Protein AF-A0A945IF58-F1 (afdb_monomer_lite)

Radius of gyration: 12.75 Å; chains: 1; bounding box: 32×27×36 Å

Structure (mmCIF, N/CA/C/O backbone):
data_AF-A0A945IF58-F1
#
_entry.id   AF-A0A945IF58-F1
#
loop_
_atom_site.group_PDB
_atom_site.id
_atom_site.type_symbol
_atom_site.label_atom_id
_atom_site.label_alt_id
_atom_site.label_comp_id
_atom_site.label_asym_id
_atom_site.label_entity_id
_atom_site.label_seq_id
_atom_site.pdbx_PDB_ins_code
_atom_site.Cartn_x
_atom_site.Cartn_y
_atom_site.Cartn_z
_atom_site.occupancy
_atom_site.B_iso_or_equiv
_atom_site.auth_seq_id
_atom_site.auth_comp_id
_atom_site.auth_asym_id
_atom_site.auth_atom_id
_atom_site.pdbx_PDB_model_num
ATOM 1 N N . GLY A 1 1 ? -0.967 19.659 2.657 1.00 82.50 1 GLY A N 1
ATOM 2 C CA . GLY A 1 1 ? -1.097 18.411 1.877 1.00 82.50 1 GLY A CA 1
ATOM 3 C C . GLY A 1 1 ? -2.206 17.568 2.470 1.00 82.50 1 GLY A C 1
ATOM 4 O O . GLY A 1 1 ? -2.688 17.927 3.537 1.00 82.50 1 GLY A O 1
ATOM 5 N N . ASP A 1 2 ? -2.621 16.493 1.801 1.00 91.50 2 ASP A N 1
ATOM 6 C CA . ASP A 1 2 ? -3.553 15.512 2.377 1.00 91.50 2 ASP A CA 1
ATOM 7 C C . ASP A 1 2 ? -2.770 14.535 3.275 1.00 91.50 2 ASP A C 1
ATOM 9 O O . ASP A 1 2 ? -1.924 13.816 2.746 1.00 91.50 2 ASP A O 1
ATOM 13 N N . PRO A 1 3 ? -3.017 14.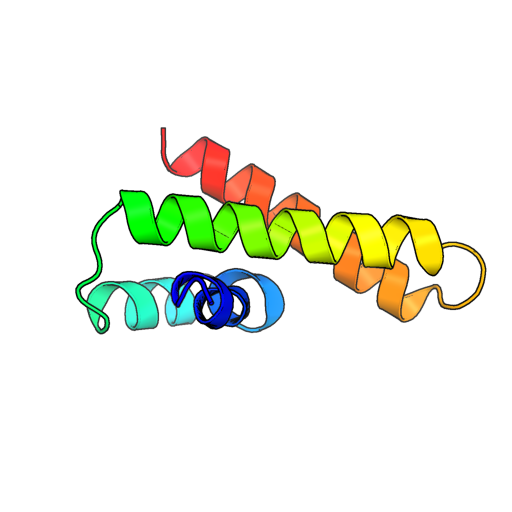490 4.598 1.00 91.94 3 PRO A N 1
ATOM 14 C CA . PRO A 1 3 ? -2.294 13.604 5.516 1.00 91.94 3 PRO A CA 1
ATOM 15 C C . PRO A 1 3 ? -2.532 12.111 5.239 1.00 91.94 3 PRO A C 1
ATOM 17 O O . PRO A 1 3 ? -1.759 11.270 5.685 1.00 91.94 3 PRO A O 1
ATOM 20 N N . ALA A 1 4 ? -3.553 11.749 4.453 1.00 96.88 4 ALA A N 1
ATOM 21 C CA . ALA A 1 4 ? -3.772 10.363 4.043 1.00 96.88 4 ALA A CA 1
ATOM 22 C C . ALA A 1 4 ? -2.613 9.785 3.207 1.00 96.88 4 ALA A C 1
ATOM 24 O O . ALA A 1 4 ? -2.505 8.566 3.074 1.00 96.88 4 ALA A O 1
ATOM 25 N N . CYS A 1 5 ? -1.737 10.624 2.638 1.00 95.81 5 CYS A N 1
ATOM 26 C CA . CYS A 1 5 ? -0.592 10.158 1.857 1.00 95.81 5 CYS A CA 1
ATOM 27 C C . CYS A 1 5 ? 0.428 9.353 2.688 1.00 95.81 5 CYS A C 1
ATOM 29 O O . CYS A 1 5 ? 1.103 8.486 2.119 1.00 95.81 5 CYS A O 1
ATOM 31 N N . ASP A 1 6 ? 0.484 9.584 4.006 1.00 95.56 6 ASP A N 1
ATOM 32 C CA . ASP A 1 6 ? 1.345 8.859 4.950 1.00 95.56 6 ASP A CA 1
ATOM 33 C C . ASP A 1 6 ? 0.870 7.414 5.174 1.00 95.56 6 ASP A C 1
ATOM 35 O O . ASP A 1 6 ? 1.647 6.549 5.577 1.00 95.56 6 ASP A O 1
ATOM 39 N N . LEU A 1 7 ? -0.382 7.095 4.815 1.00 96.88 7 LEU A N 1
ATOM 40 C CA . LEU A 1 7 ? -0.919 5.734 4.905 1.00 96.88 7 LEU A CA 1
ATOM 41 C C . LEU A 1 7 ? -0.353 4.783 3.847 1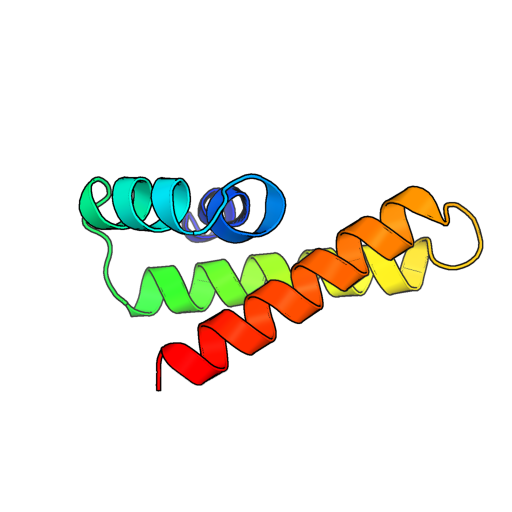.00 96.88 7 LEU A C 1
ATOM 43 O O . LEU A 1 7 ? -0.608 3.583 3.931 1.00 96.88 7 LEU A O 1
ATOM 47 N N . ALA A 1 8 ? 0.428 5.273 2.876 1.00 97.19 8 ALA A N 1
ATOM 48 C CA . ALA A 1 8 ? 0.959 4.455 1.785 1.00 97.19 8 ALA A CA 1
ATOM 49 C C . ALA A 1 8 ? 1.774 3.240 2.253 1.00 97.19 8 ALA A C 1
ATOM 51 O O . ALA A 1 8 ? 1.745 2.194 1.601 1.00 97.19 8 ALA A O 1
ATOM 52 N N . ILE A 1 9 ? 2.424 3.350 3.415 1.00 96.75 9 ILE A N 1
ATOM 53 C CA . ILE A 1 9 ? 3.173 2.260 4.054 1.00 96.75 9 ILE A CA 1
ATOM 54 C C . ILE A 1 9 ? 2.333 0.985 4.253 1.00 96.75 9 ILE A C 1
ATOM 56 O O . ILE A 1 9 ? 2.856 -0.127 4.158 1.00 96.75 9 ILE A O 1
ATOM 60 N N . SER A 1 10 ? 1.016 1.149 4.418 1.00 96.81 10 SER A N 1
ATOM 61 C CA . SER A 1 10 ? 0.040 0.072 4.610 1.00 96.81 10 SER A CA 1
ATOM 62 C C . SER A 1 10 ? -0.029 -0.912 3.439 1.00 96.81 10 SER A C 1
ATOM 64 O O . SER A 1 10 ? -0.401 -2.065 3.639 1.00 96.81 10 SER A O 1
ATOM 66 N N . TRP A 1 11 ? 0.326 -0.483 2.221 1.00 97.00 11 TRP A N 1
ATOM 67 C CA . TRP A 1 11 ? 0.320 -1.342 1.027 1.00 97.00 11 TRP A CA 1
ATOM 68 C C . TRP A 1 11 ? 1.716 -1.579 0.439 1.00 97.00 11 TRP A C 1
ATOM 70 O O . TRP A 1 11 ? 1.882 -2.510 -0.351 1.00 97.00 11 TRP A O 1
ATOM 80 N N . THR A 1 12 ? 2.718 -0.777 0.818 1.00 96.81 12 THR A N 1
ATOM 81 C CA . THR A 1 12 ? 4.082 -0.883 0.272 1.00 96.81 12 THR A CA 1
ATOM 82 C C . THR A 1 12 ? 5.044 -1.680 1.148 1.00 96.81 12 THR A C 1
ATOM 84 O O . THR A 1 12 ? 5.967 -2.281 0.603 1.00 96.81 12 THR A O 1
ATOM 87 N N . ALA A 1 13 ? 4.845 -1.712 2.471 1.00 96.00 13 ALA A N 1
ATOM 88 C CA . ALA A 1 13 ? 5.787 -2.341 3.403 1.00 96.00 13 ALA A CA 1
ATOM 89 C C . ALA A 1 13 ? 5.143 -3.408 4.292 1.00 96.00 13 ALA A C 1
ATOM 91 O O . ALA A 1 13 ? 5.723 -4.472 4.487 1.00 96.00 13 ALA A O 1
ATOM 92 N N . PHE A 1 14 ? 3.951 -3.135 4.820 1.00 96.38 14 PHE A N 1
ATOM 93 C CA . PHE A 1 14 ? 3.272 -4.046 5.740 1.00 96.38 14 PHE A CA 1
ATOM 94 C C . PHE A 1 14 ? 2.761 -5.294 5.032 1.00 96.38 14 PHE A C 1
ATOM 96 O O . PHE A 1 14 ? 2.450 -5.248 3.845 1.00 96.38 14 PHE A O 1
ATOM 103 N N . ASP A 1 15 ? 2.690 -6.410 5.748 1.00 93.31 15 ASP A N 1
ATOM 104 C CA . ASP A 1 15 ? 1.887 -7.588 5.409 1.00 93.31 15 ASP A CA 1
ATOM 105 C C . ASP A 1 15 ? 0.440 -7.405 5.910 1.00 93.31 15 ASP A C 1
ATOM 107 O O . ASP A 1 15 ? 0.032 -6.298 6.258 1.00 93.31 15 ASP A O 1
ATOM 111 N N . VAL A 1 16 ? -0.379 -8.458 5.866 1.00 90.44 16 VAL A N 1
ATOM 112 C CA . VAL A 1 16 ? -1.784 -8.373 6.303 1.00 90.44 16 VAL A CA 1
ATOM 113 C C . VAL A 1 16 ? -1.871 -8.085 7.805 1.00 90.44 16 VAL A C 1
ATOM 115 O O . VAL A 1 16 ? -2.558 -7.152 8.208 1.00 90.44 16 VAL A O 1
ATOM 118 N N . GLU A 1 17 ? -1.117 -8.825 8.614 1.00 94.62 17 GLU A N 1
ATOM 119 C CA . GLU A 1 17 ? -1.168 -8.768 10.079 1.00 94.62 17 GLU A CA 1
ATOM 120 C C . GLU A 1 17 ? -0.694 -7.407 10.610 1.00 94.62 17 GLU A C 1
ATOM 122 O O . GLU A 1 17 ? -1.361 -6.781 11.437 1.00 94.62 17 GLU A O 1
ATOM 127 N N . SER A 1 18 ? 0.424 -6.898 10.088 1.00 96.25 18 SER A N 1
ATOM 128 C CA . SER A 1 18 ? 0.950 -5.578 10.455 1.00 96.25 18 SER A CA 1
ATOM 129 C C . SER A 1 18 ? 0.064 -4.433 9.964 1.00 96.25 18 SER A C 1
ATOM 131 O O . SER A 1 18 ? -0.086 -3.437 10.675 1.00 96.25 18 SER A O 1
ATOM 133 N N . LYS A 1 19 ? -0.586 -4.569 8.801 1.00 93.31 19 LYS A N 1
ATOM 134 C CA . LYS A 1 19 ? -1.563 -3.583 8.321 1.00 93.31 19 LYS A CA 1
ATOM 135 C C . LYS A 1 19 ? -2.793 -3.526 9.229 1.00 93.31 19 LYS A C 1
ATOM 137 O O . LYS A 1 19 ? -3.246 -2.428 9.545 1.00 93.31 19 LYS A O 1
ATOM 142 N N . ASP A 1 20 ? -3.307 -4.670 9.671 1.00 92.56 20 ASP A N 1
ATOM 143 C CA . ASP A 1 20 ? -4.477 -4.736 10.555 1.00 92.56 20 ASP A CA 1
ATOM 144 C C . ASP A 1 20 ? -4.155 -4.185 11.954 1.00 92.56 20 ASP A C 1
ATOM 146 O O . ASP A 1 20 ? -4.919 -3.390 12.516 1.00 92.56 20 ASP A O 1
ATOM 150 N N . ALA A 1 21 ? -2.976 -4.513 12.491 1.00 96.12 21 ALA A N 1
ATOM 151 C CA . ALA A 1 21 ? -2.477 -3.928 13.735 1.00 96.12 21 ALA A CA 1
ATOM 152 C C . ALA A 1 21 ? -2.298 -2.404 13.620 1.00 96.12 21 ALA A C 1
ATOM 154 O O . ALA A 1 21 ? -2.724 -1.651 14.498 1.00 96.12 21 ALA A O 1
ATOM 155 N N . PHE A 1 22 ? -1.722 -1.927 12.513 1.00 95.62 22 PHE A N 1
ATOM 156 C CA . PHE A 1 22 ? -1.585 -0.498 12.250 1.00 95.62 22 PHE A CA 1
ATOM 157 C C . PHE A 1 22 ? -2.958 0.176 12.186 1.00 95.62 22 PHE A C 1
ATOM 159 O O . PHE A 1 22 ? -3.215 1.108 12.944 1.00 95.62 22 PHE A O 1
ATOM 166 N N . ARG A 1 23 ? -3.874 -0.346 11.364 1.00 92.88 23 ARG A N 1
ATOM 167 C CA . ARG A 1 23 ? -5.215 0.214 11.170 1.00 92.88 23 ARG A CA 1
ATOM 168 C C . ARG A 1 23 ? -6.047 0.269 12.447 1.00 92.88 23 ARG A C 1
ATOM 170 O O . ARG A 1 23 ? -6.741 1.254 12.663 1.00 92.88 23 ARG A O 1
ATOM 177 N N . SER A 1 24 ? -5.967 -0.755 13.292 1.00 93.62 24 SER A N 1
ATOM 178 C CA . SER A 1 24 ? -6.655 -0.770 14.592 1.00 93.62 24 SER A CA 1
ATOM 179 C C . SER A 1 24 ? -6.045 0.198 15.613 1.00 93.62 24 SER A C 1
ATOM 181 O O . SER A 1 24 ? -6.748 0.661 16.509 1.00 93.62 24 SER A O 1
ATOM 183 N N . THR A 1 25 ? -4.761 0.539 15.468 1.00 96.12 25 THR A N 1
ATOM 184 C CA . THR A 1 25 ? -4.064 1.485 16.351 1.00 96.12 25 THR A CA 1
ATOM 185 C C . THR A 1 25 ? -4.335 2.937 15.957 1.00 96.12 25 THR A C 1
ATOM 187 O O . THR A 1 25 ? -4.580 3.787 16.815 1.00 96.12 25 THR A O 1
ATOM 190 N N . ILE A 1 26 ? -4.296 3.244 14.658 1.00 92.06 26 ILE A N 1
ATOM 191 C CA . ILE A 1 26 ? -4.560 4.590 14.147 1.00 92.06 26 ILE A CA 1
ATOM 192 C C . ILE A 1 26 ? -6.053 4.756 13.831 1.00 92.06 26 ILE A C 1
ATOM 194 O O . ILE A 1 26 ? -6.529 4.400 12.757 1.00 92.06 26 ILE A O 1
ATOM 198 N N . ASN A 1 27 ? -6.796 5.314 14.792 1.00 88.44 27 ASN A N 1
ATOM 199 C CA . ASN A 1 27 ? -8.245 5.549 14.726 1.00 88.44 27 ASN A CA 1
ATOM 200 C C . ASN A 1 27 ? -8.627 6.650 13.709 1.00 88.44 27 ASN A C 1
ATOM 202 O O . ASN A 1 27 ? -8.978 7.770 14.084 1.00 88.44 27 ASN A O 1
ATOM 206 N N . LEU A 1 28 ? -8.508 6.341 12.417 1.00 95.38 28 LEU A N 1
ATOM 207 C CA . LEU A 1 28 ? -8.873 7.207 11.294 1.00 95.38 28 LEU A CA 1
ATOM 208 C C . LEU A 1 28 ? -10.178 6.744 10.643 1.00 95.38 28 LEU A C 1
ATOM 210 O O . LEU A 1 28 ? -10.480 5.553 10.611 1.00 95.38 28 LEU A O 1
ATOM 214 N N . ASP A 1 29 ? -10.923 7.688 10.068 1.00 94.62 29 ASP A N 1
ATOM 215 C CA . ASP A 1 29 ? -12.162 7.396 9.353 1.00 94.62 29 ASP A CA 1
ATOM 216 C C . ASP A 1 29 ? -11.921 6.654 8.023 1.00 94.62 29 ASP A C 1
ATOM 218 O O . ASP A 1 29 ? -10.865 6.761 7.389 1.00 94.62 29 ASP A O 1
ATOM 222 N N . GLU A 1 30 ? -12.947 5.941 7.556 1.00 93.69 30 GLU A N 1
ATOM 223 C CA . GLU A 1 30 ? -12.921 5.187 6.296 1.00 93.69 30 GLU A CA 1
ATOM 224 C C . GLU A 1 30 ? -12.612 6.054 5.067 1.00 93.69 30 GLU A C 1
ATOM 226 O O . GLU A 1 30 ? -11.944 5.604 4.132 1.00 93.69 30 GLU A O 1
ATOM 231 N N . GLY A 1 31 ? -13.049 7.317 5.062 1.00 95.88 31 GLY A N 1
ATOM 232 C CA . GLY A 1 31 ? -12.755 8.255 3.982 1.00 95.88 31 GLY A CA 1
ATOM 233 C C . GLY A 1 31 ? -11.263 8.566 3.892 1.00 95.88 31 GLY A C 1
ATOM 234 O O . GLY A 1 31 ? -10.709 8.657 2.795 1.00 95.88 31 GLY A O 1
ATOM 235 N N . THR A 1 32 ? -10.585 8.677 5.032 1.00 96.75 32 THR A N 1
ATOM 236 C CA . THR A 1 32 ? -9.130 8.854 5.097 1.00 96.75 32 THR A CA 1
ATOM 237 C C . THR A 1 32 ? -8.385 7.618 4.591 1.00 96.75 32 THR A C 1
ATOM 239 O O . THR A 1 32 ? -7.462 7.759 3.785 1.00 96.75 32 THR A O 1
ATOM 242 N N . TRP A 1 33 ? -8.840 6.407 4.926 1.00 95.62 33 TRP A N 1
ATOM 243 C CA . TRP A 1 33 ? -8.302 5.168 4.346 1.00 95.62 33 TRP A CA 1
ATOM 244 C C . TRP A 1 33 ? -8.512 5.075 2.833 1.00 95.62 33 TRP A C 1
ATOM 246 O O . TRP A 1 33 ? -7.599 4.685 2.099 1.00 95.62 33 TRP A O 1
ATOM 256 N N . ALA A 1 34 ? -9.683 5.484 2.342 1.00 96.06 34 ALA A N 1
ATOM 257 C CA . ALA A 1 34 ? -9.976 5.519 0.914 1.00 96.06 34 ALA A CA 1
ATOM 258 C C . ALA A 1 34 ? -9.051 6.487 0.157 1.00 96.06 34 ALA A C 1
ATOM 260 O O . ALA A 1 34 ? -8.501 6.119 -0.884 1.00 96.06 34 ALA A O 1
ATOM 261 N N . ARG A 1 35 ? -8.806 7.689 0.698 1.00 97.38 35 ARG A N 1
ATOM 262 C CA . ARG A 1 35 ? 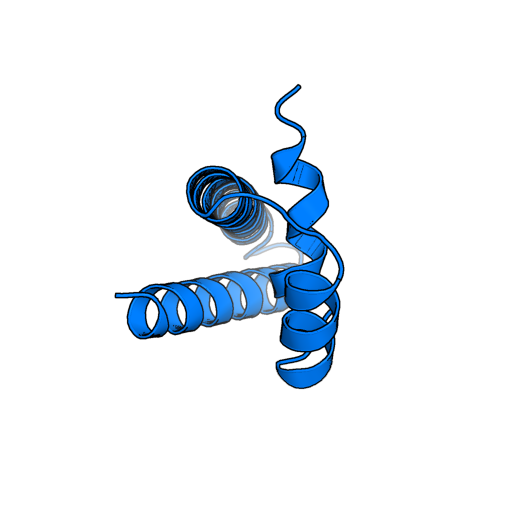-7.826 8.626 0.121 1.00 97.38 35 ARG A CA 1
ATOM 263 C C . ARG A 1 35 ? -6.405 8.068 0.177 1.00 97.38 35 ARG A C 1
ATOM 265 O O . ARG A 1 35 ? -5.682 8.182 -0.808 1.00 97.38 35 ARG A O 1
ATOM 272 N N . GLY A 1 36 ? -6.021 7.409 1.272 1.00 97.25 36 GLY A N 1
ATOM 273 C CA . GLY A 1 36 ? -4.709 6.766 1.414 1.00 97.25 36 GLY A CA 1
ATOM 274 C C . GLY A 1 36 ? -4.452 5.700 0.346 1.00 97.25 36 GLY A C 1
ATOM 275 O O . GLY A 1 36 ? -3.392 5.695 -0.289 1.00 97.25 36 GLY A O 1
ATOM 276 N N . ARG A 1 37 ? -5.456 4.862 0.049 1.00 97.00 37 ARG A N 1
ATOM 277 C CA . ARG A 1 37 ? -5.415 3.946 -1.105 1.00 97.00 37 ARG A CA 1
ATOM 278 C C . ARG A 1 37 ? -5.219 4.695 -2.416 1.00 97.00 37 ARG A C 1
ATOM 280 O O . ARG A 1 37 ? -4.337 4.330 -3.191 1.00 97.00 37 ARG A O 1
ATOM 287 N N . GLY A 1 38 ? -6.003 5.752 -2.640 1.00 97.38 38 GLY A N 1
ATOM 288 C CA . GLY A 1 38 ? -5.922 6.605 -3.830 1.00 97.38 38 GLY A CA 1
ATOM 289 C C . GLY A 1 38 ? -4.522 7.184 -4.056 1.00 97.38 38 GLY A C 1
ATOM 290 O O . GLY A 1 38 ? -3.960 7.055 -5.143 1.00 97.38 38 GLY A O 1
ATOM 291 N N . TRP A 1 39 ? -3.906 7.742 -3.011 1.00 98.25 39 TRP A N 1
ATOM 292 C CA . TRP A 1 39 ? -2.530 8.244 -3.066 1.00 98.25 39 TRP A CA 1
ATOM 293 C C . TRP A 1 39 ? -1.517 7.156 -3.409 1.00 98.25 39 TRP A C 1
ATOM 295 O O . TRP A 1 39 ? -0.549 7.405 -4.130 1.00 98.25 39 TRP A O 1
ATOM 305 N N . THR A 1 40 ? -1.721 5.953 -2.884 1.00 98.38 40 THR A N 1
ATOM 306 C CA . THR A 1 40 ? -0.780 4.850 -3.073 1.00 98.38 40 THR A CA 1
ATOM 307 C C . THR A 1 40 ? -0.873 4.271 -4.478 1.00 98.38 40 THR A C 1
ATOM 309 O O . THR A 1 40 ? 0.161 4.093 -5.121 1.00 98.38 40 THR A O 1
ATOM 312 N N . ILE A 1 41 ? -2.088 4.053 -4.996 1.00 98.25 41 ILE A N 1
ATOM 313 C CA . ILE A 1 41 ? -2.273 3.546 -6.361 1.00 98.25 41 ILE A CA 1
ATOM 314 C C . ILE A 1 41 ? -1.818 4.571 -7.404 1.00 98.25 41 ILE A C 1
ATOM 316 O O . ILE A 1 41 ? -1.164 4.192 -8.370 1.00 98.25 41 ILE A O 1
ATOM 320 N N . TRP A 1 42 ? -2.062 5.867 -7.181 1.00 98.00 42 TRP A N 1
ATOM 321 C CA . TRP A 1 42 ? -1.562 6.936 -8.050 1.00 98.00 42 TRP A CA 1
ATOM 322 C C . TRP A 1 42 ? -0.029 6.915 -8.167 1.00 98.00 42 TRP A C 1
ATOM 324 O O . TRP A 1 42 ? 0.496 6.879 -9.281 1.00 98.00 42 TRP A O 1
ATOM 334 N N . LYS A 1 43 ? 0.691 6.857 -7.034 1.00 97.31 43 LYS A N 1
ATOM 335 C CA . LYS A 1 43 ? 2.163 6.755 -7.030 1.00 97.31 43 LYS A CA 1
ATOM 336 C C . LYS A 1 43 ? 2.641 5.485 -7.730 1.00 97.31 43 LYS A C 1
ATOM 338 O O . LYS A 1 43 ? 3.506 5.562 -8.594 1.00 97.31 43 LYS A O 1
ATOM 343 N N . ALA A 1 44 ? 2.060 4.333 -7.393 1.00 97.94 44 ALA A N 1
ATOM 344 C CA . ALA A 1 44 ? 2.469 3.054 -7.967 1.00 97.94 44 ALA A CA 1
ATOM 345 C C . ALA A 1 44 ? 2.257 3.003 -9.490 1.00 97.94 44 ALA A C 1
ATOM 347 O O . ALA A 1 44 ? 3.110 2.487 -10.206 1.00 97.94 44 ALA A O 1
ATOM 348 N N . LEU A 1 45 ? 1.167 3.581 -10.007 1.00 98.19 45 LEU A N 1
ATOM 349 C CA . LEU A 1 45 ? 0.912 3.657 -11.448 1.00 98.19 45 LEU A CA 1
ATOM 350 C C . LEU A 1 45 ? 1.930 4.542 -12.176 1.00 98.19 45 LEU A C 1
ATOM 352 O O . LEU A 1 45 ? 2.409 4.148 -13.238 1.00 98.19 45 LEU A O 1
ATOM 356 N N . ILE A 1 46 ? 2.286 5.699 -11.606 1.00 97.62 46 ILE A N 1
ATOM 357 C CA . ILE A 1 46 ? 3.313 6.586 -12.176 1.00 97.62 46 ILE A CA 1
ATOM 358 C C . ILE A 1 46 ? 4.682 5.904 -12.175 1.00 97.62 46 ILE A C 1
ATOM 360 O O . ILE A 1 46 ? 5.380 5.929 -13.185 1.00 97.62 46 ILE A O 1
ATOM 364 N N . THR A 1 47 ? 5.068 5.275 -11.062 1.00 96.62 47 THR A N 1
ATOM 365 C CA . THR A 1 47 ? 6.355 4.577 -10.970 1.00 96.62 47 THR A CA 1
ATOM 366 C C . THR A 1 47 ? 6.409 3.401 -11.939 1.00 96.62 47 THR A C 1
ATOM 368 O O . THR A 1 47 ? 7.402 3.236 -12.643 1.00 96.62 47 THR A O 1
ATOM 371 N N . TYR A 1 48 ? 5.332 2.617 -12.032 1.00 96.94 48 TYR A N 1
ATOM 372 C CA . TYR A 1 48 ? 5.252 1.505 -12.972 1.00 96.94 48 TYR A CA 1
ATOM 373 C C . TYR A 1 48 ? 5.399 1.977 -14.421 1.00 96.94 48 TYR A C 1
ATOM 375 O O . TYR A 1 48 ? 6.229 1.438 -15.146 1.00 96.94 48 TYR A O 1
ATOM 383 N N . SER A 1 49 ? 4.643 2.996 -14.845 1.00 95.56 49 SER A N 1
ATOM 384 C CA . SER A 1 49 ? 4.696 3.480 -16.230 1.00 95.56 49 SER A CA 1
ATOM 385 C C . SER A 1 49 ? 6.019 4.166 -16.574 1.00 95.56 49 SER A C 1
ATOM 387 O O . SER A 1 49 ? 6.507 4.010 -17.688 1.00 95.56 49 SER A O 1
ATOM 389 N N . GLY A 1 50 ? 6.618 4.892 -15.626 1.00 94.12 50 GLY A N 1
ATOM 390 C CA . GLY A 1 50 ? 7.867 5.621 -15.844 1.00 94.12 50 GLY A CA 1
ATOM 391 C C . GLY A 1 50 ? 9.128 4.755 -15.800 1.00 94.12 50 GLY A C 1
ATOM 392 O O . GLY A 1 50 ? 10.132 5.124 -16.406 1.00 94.12 50 GLY A O 1
ATOM 393 N N . LEU A 1 51 ? 9.099 3.621 -15.090 1.00 92.50 51 LEU A N 1
ATOM 394 C CA . LEU A 1 51 ? 10.284 2.786 -14.851 1.00 92.50 51 LEU A CA 1
ATOM 395 C C . LEU A 1 51 ? 10.205 1.377 -15.449 1.00 92.50 51 LEU A C 1
ATOM 397 O O . LEU A 1 51 ? 11.170 0.624 -15.318 1.00 92.50 51 LEU A O 1
ATOM 401 N N . ALA A 1 52 ? 9.110 1.012 -16.125 1.00 82.50 52 ALA A N 1
ATOM 402 C CA . ALA A 1 52 ? 8.918 -0.327 -16.694 1.00 82.50 52 ALA A CA 1
ATOM 403 C C . ALA A 1 52 ? 10.092 -0.814 -17.561 1.00 82.50 52 ALA A C 1
ATOM 405 O O . ALA A 1 52 ? 10.455 -1.986 -17.495 1.00 82.50 52 ALA A O 1
ATOM 406 N N . GLU A 1 53 ? 10.699 0.079 -18.345 1.00 87.19 53 GLU A N 1
ATOM 407 C CA . GLU A 1 53 ? 11.762 -0.267 -19.300 1.00 87.19 53 GLU A CA 1
ATOM 408 C C . GLU A 1 53 ? 13.180 -0.046 -18.752 1.00 87.19 53 GLU A C 1
ATOM 410 O O . GLU A 1 53 ? 14.148 -0.563 -19.305 1.00 87.19 53 GLU A O 1
ATOM 415 N N . THR A 1 54 ? 13.322 0.719 -17.667 1.00 93.88 54 THR A N 1
ATOM 416 C CA . THR A 1 54 ? 14.625 1.185 -17.159 1.00 93.88 54 THR A CA 1
ATOM 417 C C . THR A 1 54 ? 14.986 0.596 -15.800 1.00 93.88 54 THR A C 1
ATOM 419 O O . THR A 1 54 ? 16.166 0.498 -15.467 1.00 93.88 54 THR A O 1
ATOM 422 N N . ASN A 1 55 ? 13.995 0.172 -15.013 1.00 94.94 55 ASN A N 1
ATOM 423 C CA . ASN A 1 55 ? 14.198 -0.446 -13.711 1.00 94.94 55 ASN A CA 1
ATOM 424 C C . ASN A 1 55 ? 13.113 -1.497 -13.435 1.00 94.94 55 ASN A C 1
ATOM 426 O O . ASN A 1 55 ? 12.085 -1.236 -12.805 1.00 94.94 55 ASN A O 1
ATOM 430 N N . ALA A 1 56 ? 13.389 -2.726 -13.876 1.00 94.00 56 ALA A N 1
ATOM 431 C CA . ALA A 1 56 ? 12.483 -3.860 -13.721 1.00 94.00 56 ALA A CA 1
ATOM 432 C C . ALA A 1 56 ? 12.141 -4.179 -12.253 1.00 94.00 56 ALA A C 1
ATOM 434 O O . ALA A 1 56 ? 11.041 -4.652 -11.968 1.00 94.00 56 ALA A O 1
ATOM 435 N N . VAL A 1 57 ? 13.052 -3.909 -11.309 1.00 96.19 57 VAL A N 1
ATOM 436 C CA . VAL A 1 57 ? 12.815 -4.163 -9.878 1.00 96.19 57 VAL A CA 1
ATOM 437 C C . VAL A 1 57 ? 11.751 -3.211 -9.336 1.00 96.19 57 VAL A C 1
ATOM 439 O O . VAL A 1 57 ? 10.779 -3.663 -8.727 1.00 96.19 57 VAL A O 1
ATOM 442 N N . GLU A 1 58 ? 11.890 -1.913 -9.602 1.00 95.69 58 GLU A N 1
ATOM 443 C CA . GLU A 1 58 ? 10.912 -0.904 -9.175 1.00 95.69 58 GLU A CA 1
ATOM 444 C C . GLU A 1 58 ? 9.568 -1.065 -9.885 1.00 95.69 58 GLU A C 1
ATOM 446 O O . GLU A 1 58 ? 8.510 -0.946 -9.257 1.00 95.69 58 GLU A O 1
ATOM 451 N N . ALA A 1 59 ? 9.583 -1.424 -11.171 1.00 96.44 59 ALA A N 1
ATOM 452 C CA . ALA A 1 59 ? 8.369 -1.758 -11.902 1.00 96.44 59 ALA A CA 1
ATOM 453 C C . ALA A 1 59 ? 7.648 -2.954 -11.259 1.00 96.44 59 ALA A C 1
ATOM 455 O O . ALA A 1 59 ? 6.453 -2.881 -10.971 1.00 96.44 59 ALA A O 1
ATOM 456 N N . GLN A 1 60 ? 8.360 -4.036 -10.933 1.00 96.94 60 GLN A N 1
ATOM 457 C CA . GLN A 1 60 ? 7.743 -5.200 -10.296 1.00 96.94 60 GLN A CA 1
ATOM 458 C C . GLN A 1 60 ? 7.207 -4.880 -8.889 1.00 96.94 60 GLN A C 1
ATOM 460 O O . GLN A 1 60 ? 6.133 -5.353 -8.512 1.00 96.94 60 GLN A O 1
ATOM 465 N N . THR A 1 61 ? 7.915 -4.064 -8.105 1.00 97.12 61 THR A N 1
ATOM 466 C CA . THR A 1 61 ? 7.445 -3.600 -6.788 1.00 97.12 61 THR A CA 1
ATOM 467 C C . THR A 1 61 ? 6.190 -2.736 -6.902 1.00 97.12 61 THR A C 1
ATOM 469 O O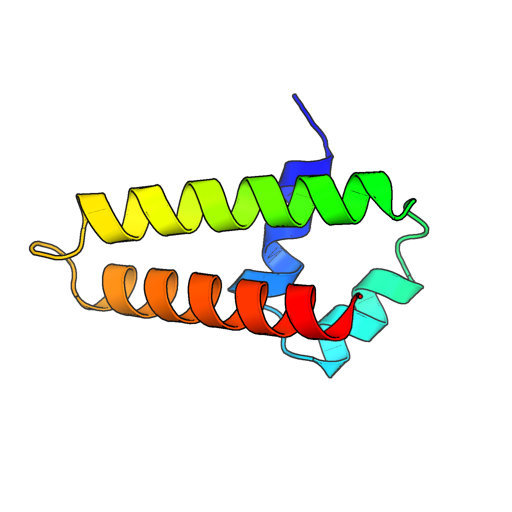 . THR A 1 61 ? 5.224 -2.944 -6.162 1.00 97.12 61 THR A O 1
ATOM 472 N N . SER A 1 62 ? 6.156 -1.827 -7.874 1.00 97.88 62 SER A N 1
ATOM 473 C CA . SER A 1 62 ? 4.985 -0.995 -8.161 1.00 97.88 62 SER A CA 1
ATOM 474 C C . SER A 1 62 ? 3.793 -1.841 -8.601 1.00 97.88 62 SER A C 1
ATOM 476 O O . SER A 1 62 ? 2.690 -1.673 -8.083 1.00 97.88 62 SER A O 1
ATOM 478 N N . ARG A 1 63 ? 4.023 -2.830 -9.474 1.00 97.56 63 ARG A N 1
ATOM 479 C CA . ARG A 1 63 ? 3.003 -3.789 -9.906 1.00 97.56 63 ARG A CA 1
ATOM 480 C C . ARG A 1 63 ? 2.399 -4.557 -8.731 1.00 97.56 63 ARG A C 1
ATOM 482 O O . ARG A 1 63 ? 1.178 -4.592 -8.601 1.00 97.56 63 ARG A O 1
ATOM 489 N N . ARG A 1 64 ? 3.233 -5.118 -7.848 1.00 97.38 64 ARG A N 1
ATOM 490 C CA . ARG A 1 64 ? 2.759 -5.807 -6.634 1.00 97.38 64 ARG A CA 1
ATOM 491 C C . ARG A 1 64 ? 1.919 -4.880 -5.760 1.00 97.38 64 ARG A C 1
ATOM 493 O O . ARG A 1 64 ? 0.881 -5.291 -5.261 1.00 97.38 64 ARG A O 1
ATOM 500 N N . THR A 1 65 ? 2.340 -3.628 -5.595 1.00 98.12 65 THR A N 1
ATOM 501 C CA . THR A 1 65 ? 1.582 -2.636 -4.816 1.00 98.12 65 THR A CA 1
ATOM 502 C C . THR A 1 65 ? 0.197 -2.391 -5.423 1.00 98.12 65 THR A C 1
ATOM 504 O O . THR A 1 65 ? -0.792 -2.385 -4.692 1.00 98.12 65 THR A O 1
ATOM 507 N N . ILE A 1 66 ? 0.101 -2.258 -6.752 1.00 98.25 66 ILE A N 1
ATOM 508 C CA . ILE A 1 66 ? -1.182 -2.128 -7.466 1.00 98.25 66 ILE A CA 1
ATOM 509 C C . ILE A 1 66 ? -2.070 -3.349 -7.192 1.00 98.25 66 ILE A C 1
ATOM 511 O O . ILE A 1 66 ? -3.211 -3.187 -6.766 1.00 98.25 66 ILE A O 1
ATOM 515 N N . GLU A 1 67 ? -1.544 -4.563 -7.371 1.00 97.62 67 GLU A N 1
ATOM 516 C CA . GLU A 1 67 ? -2.284 -5.813 -7.138 1.00 97.62 67 GLU A CA 1
ATOM 517 C C . GLU A 1 67 ? -2.793 -5.910 -5.687 1.00 97.62 67 GLU A C 1
ATOM 519 O O . GLU A 1 67 ? -3.963 -6.222 -5.461 1.00 97.62 67 GLU A O 1
ATOM 524 N N . ARG A 1 68 ? -1.962 -5.553 -4.699 1.00 96.25 68 ARG A N 1
ATOM 525 C CA . ARG A 1 68 ? -2.350 -5.533 -3.279 1.00 96.25 68 ARG A CA 1
ATOM 526 C C . ARG A 1 68 ? -3.483 -4.553 -2.986 1.00 96.25 68 ARG A C 1
ATOM 528 O O . ARG A 1 68 ? -4.371 -4.884 -2.205 1.00 96.25 68 ARG A O 1
ATOM 535 N N . ILE A 1 69 ? -3.468 -3.368 -3.596 1.00 96.94 69 ILE A N 1
ATOM 536 C CA . ILE A 1 69 ? -4.531 -2.367 -3.417 1.00 96.94 69 ILE A CA 1
ATOM 537 C C . ILE A 1 69 ? -5.838 -2.842 -4.051 1.00 96.94 69 ILE A C 1
ATOM 539 O O . ILE A 1 69 ? -6.896 -2.648 -3.460 1.00 96.94 69 ILE A O 1
ATOM 543 N N . LEU A 1 70 ? -5.784 -3.475 -5.227 1.00 96.75 70 LEU A N 1
ATOM 544 C CA . LEU A 1 70 ? -6.980 -4.005 -5.888 1.00 96.75 70 LEU A CA 1
ATOM 545 C C . LEU A 1 70 ? -7.637 -5.121 -5.065 1.00 96.75 70 LEU A C 1
ATOM 547 O O . LEU A 1 70 ? -8.858 -5.123 -4.916 1.00 96.75 70 LEU A O 1
ATOM 551 N N . VAL A 1 71 ? -6.836 -6.022 -4.485 1.00 95.12 71 VAL A N 1
ATOM 552 C CA . VAL A 1 71 ? -7.331 -7.058 -3.563 1.00 95.12 71 VAL A CA 1
ATOM 553 C C . VAL A 1 71 ? -7.931 -6.430 -2.304 1.00 95.12 71 VAL A C 1
ATOM 555 O O . VAL A 1 71 ? -9.047 -6.775 -1.929 1.00 95.12 71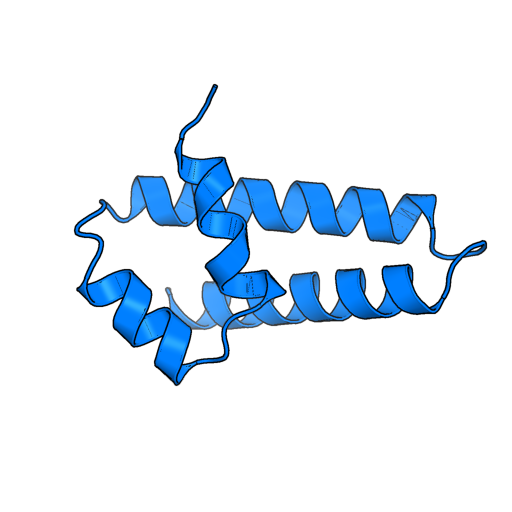 VAL A O 1
ATOM 558 N N . ASP A 1 72 ? -7.232 -5.481 -1.674 1.00 92.75 72 ASP A N 1
ATOM 559 C CA . ASP A 1 72 ? -7.735 -4.774 -0.488 1.00 92.75 72 ASP A CA 1
ATOM 560 C C . ASP A 1 72 ? -9.061 -4.056 -0.762 1.00 92.75 72 ASP A C 1
ATOM 562 O O . ASP A 1 72 ? -9.995 -4.150 0.029 1.00 92.75 72 ASP A O 1
ATOM 566 N N . TYR A 1 73 ? -9.168 -3.379 -1.908 1.00 93.31 73 TYR A N 1
ATOM 567 C CA . TYR A 1 73 ? -10.384 -2.682 -2.303 1.00 93.31 73 TYR A CA 1
ATOM 568 C C . TYR A 1 73 ? -11.557 -3.652 -2.461 1.00 93.31 73 TYR A C 1
ATOM 570 O O . TYR A 1 73 ? -12.615 -3.405 -1.886 1.00 93.31 73 TYR A O 1
ATOM 578 N N . ALA A 1 74 ? -11.345 -4.773 -3.159 1.00 93.31 74 ALA A N 1
ATOM 579 C CA . ALA A 1 74 ? -12.362 -5.801 -3.365 1.00 93.31 74 ALA A CA 1
ATOM 580 C C . ALA A 1 74 ? -12.850 -6.446 -2.055 1.00 93.31 74 ALA A C 1
ATOM 582 O O . ALA A 1 74 ? -14.017 -6.808 -1.967 1.00 93.31 74 ALA A O 1
ATOM 583 N N . LEU A 1 75 ? -11.982 -6.567 -1.043 1.00 88.12 75 LEU A N 1
ATOM 584 C CA . LEU A 1 75 ? -12.333 -7.090 0.286 1.00 88.12 75 LEU A CA 1
ATOM 585 C C . LEU A 1 75 ? -12.992 -6.050 1.208 1.00 88.12 75 LEU A C 1
ATOM 587 O O . LEU A 1 75 ? -13.515 -6.412 2.256 1.00 88.12 75 LEU A O 1
ATOM 591 N N . SER A 1 76 ? -12.928 -4.766 0.848 1.00 81.38 76 SER A N 1
ATOM 592 C CA . SER A 1 76 ? -13.477 -3.649 1.632 1.00 81.38 76 SER A CA 1
ATOM 593 C C . SER A 1 76 ? -14.843 -3.150 1.138 1.00 81.38 76 SER A C 1
ATOM 595 O O . SER A 1 76 ? -15.302 -2.100 1.589 1.00 81.38 76 SER A O 1
ATOM 597 N N . GLN A 1 77 ? -15.448 -3.857 0.176 1.00 66.12 77 GLN A N 1
ATOM 598 C CA . GLN A 1 77 ? -16.833 -3.671 -0.279 1.00 66.12 77 GLN A CA 1
ATOM 599 C C . GLN A 1 77 ? -17.765 -4.624 0.469 1.00 66.12 77 GLN A C 1
ATOM 601 O O . GLN A 1 77 ? -18.896 -4.191 0.775 1.00 66.12 77 GLN A O 1
#

Sequence (77 aa):
GDPACDLAISWTAFDVESKDAFRSTINLDEGTWARGRGWTIWKALITYSGLAETNAVEAQTSRRTIERILVDYALSQ

Foldseek 3Di:
DLPLCVVLCLLQPDDPVVSVVVPVVPPDDPVSPVVNLVNNLVVLVCQLVVCVVPPVPSNVSSVSSNVSSVVVVVVVD

pLDDT: mean 94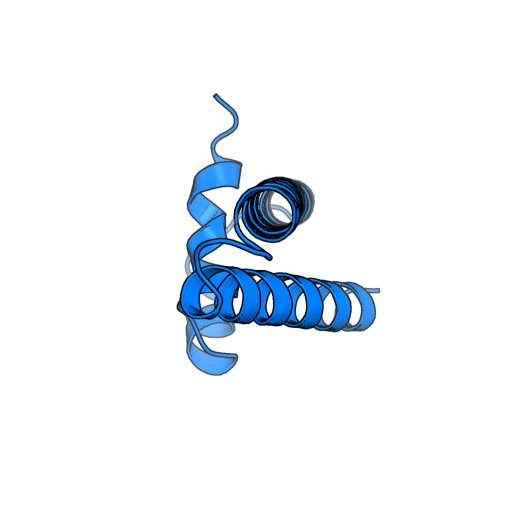.57, std 4.79, range [66.12, 98.38]

Secondary structure (DSSP, 8-state):
--GGGGGGHHHHT--HHHHHHHHHHS---HHHHHHHHHHHHHHHHHHHHHHTTT-HHHHHHHHHHHHHHHHHHHHT-